Protein AF-A0A7C4KTM2-F1 (afdb_monomer_lite)

Sequence (90 aa):
MDILTLKAIYGVISGIILYILTIVLRMYSSEFYIDYILITIYLILYVGYLPLMKLLGISHKKHLTKGISIYYSISFITWVIMYDLTSSLP

Foldseek 3Di:
DDPLVVLLVLLLVLLVVLLVLLVVDVVPDDPPVSVVVSVVSLVVSVVVVVVVCVVVVNDCDPCPVVSSVSSSVSSVVNNVVSNVVVVPDD

pLDDT: mean 78.96, std 10.61, range [47.62, 90.81]

Secondary structure (DSSP, 8-state):
--HHHHHHHHHHHHHHHHHHHHHHHHHHS-HHHHHHHHHHHHHHHHHHHHHHHHHTT--TTTTHHHHHHHHHHHHHHHHHHHHHHHHT--

Structure (mmCIF, N/CA/C/O backbone):
data_AF-A0A7C4KTM2-F1
#
_entry.id   AF-A0A7C4KTM2-F1
#
loop_
_atom_site.group_PDB
_atom_site.id
_atom_site.type_symbol
_atom_site.label_atom_id
_atom_site.label_alt_id
_atom_site.label_comp_id
_atom_site.label_asym_id
_atom_site.label_entity_id
_atom_site.label_seq_id
_atom_site.pdbx_PDB_ins_code
_atom_site.Cartn_x
_atom_site.Cartn_y
_atom_site.Cartn_z
_atom_site.occupancy
_atom_site.B_iso_or_equiv
_atom_site.auth_seq_id
_atom_site.auth_comp_id
_atom_site.auth_asym_id
_atom_site.auth_atom_id
_atom_site.pdbx_PDB_model_num
ATOM 1 N N . MET A 1 1 ? -2.142 9.041 20.460 1.00 64.75 1 MET A N 1
ATOM 2 C CA . MET A 1 1 ? -2.169 9.096 18.983 1.00 64.75 1 MET A CA 1
ATOM 3 C C . MET A 1 1 ? -3.469 8.470 18.516 1.00 64.75 1 MET A C 1
ATOM 5 O O . MET A 1 1 ? -3.821 7.424 19.047 1.00 64.75 1 MET A O 1
ATOM 9 N N . ASP A 1 2 ? -4.207 9.123 17.619 1.00 79.81 2 ASP A N 1
ATOM 10 C CA . ASP A 1 2 ? -5.498 8.607 17.151 1.00 79.81 2 ASP A CA 1
ATOM 11 C C . ASP A 1 2 ? -5.305 7.326 16.313 1.00 79.81 2 ASP A C 1
ATOM 13 O O . ASP A 1 2 ? -4.297 7.162 15.618 1.00 79.81 2 ASP A O 1
ATOM 17 N N . ILE A 1 3 ? -6.272 6.408 16.372 1.00 76.50 3 ILE A N 1
ATOM 18 C CA . ILE A 1 3 ? -6.277 5.140 15.624 1.00 76.50 3 ILE A CA 1
ATOM 19 C C . ILE A 1 3 ? -6.217 5.417 14.117 1.00 76.50 3 ILE A C 1
ATOM 21 O O . ILE A 1 3 ? -5.616 4.645 13.368 1.00 76.50 3 ILE A O 1
ATOM 25 N N . LEU A 1 4 ? -6.827 6.517 13.670 1.00 78.69 4 LEU A N 1
ATOM 26 C CA . LEU A 1 4 ? -6.774 6.984 12.284 1.00 78.69 4 LEU A CA 1
ATOM 27 C C . LEU A 1 4 ? -5.357 7.412 11.882 1.00 78.69 4 LEU A C 1
ATOM 29 O O . LEU A 1 4 ? -4.871 6.989 10.836 1.00 78.69 4 LEU A O 1
ATOM 33 N N . THR A 1 5 ? -4.669 8.177 12.733 1.00 81.75 5 THR A N 1
ATOM 34 C CA . THR A 1 5 ? -3.275 8.591 12.507 1.00 81.75 5 THR A CA 1
ATOM 35 C C . THR A 1 5 ? -2.340 7.388 12.462 1.00 81.75 5 THR A C 1
ATOM 37 O O . THR A 1 5 ? -1.491 7.298 11.582 1.00 81.75 5 THR A O 1
ATOM 40 N N . LEU A 1 6 ? -2.524 6.421 13.362 1.00 82.38 6 LEU A N 1
ATOM 41 C CA . LEU A 1 6 ? -1.722 5.201 13.374 1.00 82.38 6 LEU A CA 1
ATOM 42 C C . LEU A 1 6 ? -1.925 4.388 12.082 1.00 82.38 6 LEU A C 1
ATOM 44 O O . LEU A 1 6 ? -0.952 3.984 11.452 1.00 82.38 6 LEU A O 1
ATOM 48 N N . LYS A 1 7 ? -3.177 4.211 11.640 1.00 80.56 7 LYS A N 1
ATOM 49 C CA . LYS A 1 7 ? -3.518 3.576 10.352 1.00 80.56 7 LYS A CA 1
ATOM 50 C C . LYS A 1 7 ? -2.862 4.274 9.166 1.00 80.56 7 LYS A C 1
ATOM 52 O O . LYS A 1 7 ? -2.341 3.597 8.285 1.00 80.56 7 LYS A O 1
ATOM 57 N N . ALA A 1 8 ? -2.876 5.605 9.162 1.00 83.81 8 ALA A N 1
ATOM 58 C CA . ALA A 1 8 ? -2.236 6.408 8.131 1.00 83.81 8 ALA A CA 1
ATOM 59 C C . ALA A 1 8 ? -0.721 6.186 8.092 1.00 83.81 8 ALA A C 1
ATOM 61 O O . ALA A 1 8 ? -0.182 5.915 7.024 1.00 83.81 8 ALA A O 1
ATOM 62 N N . ILE A 1 9 ? -0.053 6.205 9.248 1.00 87.38 9 ILE A N 1
ATOM 63 C CA . ILE A 1 9 ? 1.391 5.942 9.351 1.00 87.38 9 ILE A CA 1
ATOM 64 C C . ILE A 1 9 ? 1.731 4.554 8.796 1.00 87.38 9 ILE A C 1
ATOM 66 O O . ILE A 1 9 ? 2.633 4.425 7.971 1.00 87.38 9 ILE A O 1
ATOM 70 N N . TYR A 1 10 ? 0.983 3.519 9.185 1.00 85.88 10 TYR A N 1
ATOM 71 C CA . TYR A 1 10 ? 1.191 2.175 8.640 1.00 85.88 10 TYR A CA 1
ATOM 72 C C . TYR A 1 10 ? 0.917 2.097 7.136 1.00 85.88 10 TYR A C 1
ATOM 74 O O . TYR A 1 10 ? 1.637 1.389 6.434 1.00 85.88 10 TYR A O 1
ATOM 82 N N . GLY A 1 11 ? -0.080 2.831 6.637 1.00 87.00 11 GLY A N 1
ATOM 83 C CA . GLY A 1 11 ? -0.335 2.973 5.206 1.00 87.00 11 GLY A CA 1
ATOM 84 C C . GLY A 1 11 ? 0.877 3.555 4.476 1.00 87.00 11 GLY A C 1
ATOM 85 O O . GLY A 1 11 ? 1.350 2.950 3.521 1.00 87.00 11 GLY A O 1
ATOM 86 N N . VAL A 1 12 ? 1.447 4.659 4.973 1.00 90.00 12 VAL A N 1
ATOM 87 C CA . VAL A 1 12 ? 2.654 5.284 4.398 1.00 90.00 12 VAL A CA 1
ATOM 88 C C . VAL A 1 12 ? 3.824 4.299 4.365 1.00 90.00 12 VAL A C 1
ATOM 90 O O . VAL A 1 12 ? 4.434 4.107 3.316 1.00 90.00 12 VAL A O 1
ATOM 93 N N . ILE A 1 13 ? 4.103 3.621 5.483 1.00 90.31 13 ILE A N 1
ATOM 94 C CA . ILE A 1 13 ? 5.188 2.627 5.566 1.00 90.31 13 ILE A CA 1
ATOM 95 C C . ILE A 1 13 ? 4.979 1.510 4.535 1.00 90.31 13 ILE A C 1
ATOM 97 O O . ILE A 1 13 ? 5.913 1.122 3.836 1.00 90.31 13 ILE A O 1
ATOM 101 N N . SER A 1 14 ? 3.746 1.021 4.402 1.00 89.81 14 SER A N 1
ATOM 102 C CA . SER A 1 14 ? 3.404 -0.049 3.458 1.00 89.81 14 SER A CA 1
ATOM 103 C C . SER A 1 14 ? 3.572 0.402 2.004 1.00 89.81 14 SER A C 1
ATOM 105 O O . SER A 1 14 ? 4.107 -0.350 1.191 1.00 89.81 14 SER A O 1
ATOM 107 N N . GLY A 1 15 ? 3.201 1.647 1.690 1.00 87.75 15 GLY A N 1
ATOM 108 C CA . GLY A 1 15 ? 3.420 2.249 0.374 1.0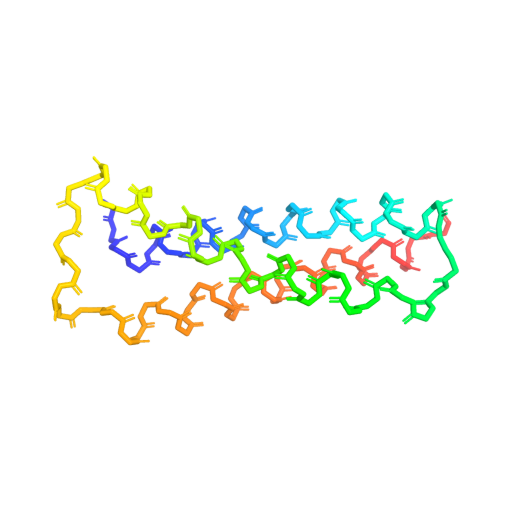0 87.75 15 GLY A CA 1
ATOM 109 C C . GLY A 1 15 ? 4.902 2.391 0.016 1.00 87.75 15 GLY A C 1
ATOM 110 O O . GLY A 1 15 ? 5.289 2.078 -1.107 1.00 87.75 15 GLY A O 1
ATOM 111 N N . ILE A 1 16 ? 5.748 2.776 0.978 1.00 90.56 16 ILE A N 1
ATOM 112 C CA . ILE A 1 16 ? 7.210 2.837 0.790 1.00 90.56 16 ILE A CA 1
ATOM 113 C C . ILE A 1 16 ? 7.785 1.437 0.527 1.00 90.56 16 ILE A C 1
ATOM 115 O O . ILE A 1 16 ? 8.590 1.263 -0.387 1.00 90.56 16 ILE A O 1
ATOM 119 N N . ILE A 1 17 ? 7.352 0.426 1.289 1.00 90.69 17 ILE A N 1
ATOM 120 C CA . ILE A 1 17 ? 7.778 -0.969 1.089 1.00 90.69 17 ILE A CA 1
ATOM 121 C C . ILE A 1 17 ? 7.398 -1.457 -0.316 1.00 90.69 17 ILE A C 1
ATOM 123 O O . ILE A 1 17 ? 8.225 -2.060 -0.999 1.00 90.69 17 ILE A O 1
ATOM 127 N N . LEU A 1 18 ? 6.174 -1.169 -0.767 1.00 90.31 18 LEU A N 1
ATOM 128 C CA . LEU A 1 18 ? 5.705 -1.530 -2.109 1.00 90.31 18 LEU A CA 1
ATOM 129 C C . LEU A 1 18 ? 6.493 -0.845 -3.214 1.00 90.31 18 LEU A C 1
ATOM 131 O O . LEU A 1 18 ? 6.816 -1.484 -4.212 1.00 90.31 18 LEU A O 1
ATOM 135 N N . TYR A 1 19 ? 6.840 0.424 -3.031 1.00 88.56 19 TYR A N 1
ATOM 136 C CA . TYR A 1 19 ? 7.706 1.140 -3.957 1.00 88.56 19 TYR A CA 1
ATOM 137 C C . TYR A 1 19 ? 9.085 0.468 -4.081 1.00 88.56 19 TYR A C 1
ATOM 139 O O . TYR A 1 19 ? 9.507 0.146 -5.192 1.00 88.56 19 TYR A O 1
ATOM 147 N N . ILE A 1 20 ? 9.745 0.157 -2.959 1.00 89.31 20 ILE A N 1
ATOM 148 C CA . ILE A 1 20 ? 11.045 -0.539 -2.967 1.00 89.31 20 ILE A CA 1
ATOM 149 C C . ILE A 1 20 ? 10.920 -1.900 -3.664 1.00 89.31 20 ILE A C 1
ATOM 151 O O . ILE A 1 20 ? 11.732 -2.235 -4.525 1.00 89.31 20 ILE A O 1
ATOM 155 N N . LEU A 1 21 ? 9.875 -2.669 -3.345 1.00 89.44 21 LEU A N 1
ATOM 156 C CA . LEU A 1 21 ? 9.592 -3.947 -4.002 1.00 89.44 21 LEU A CA 1
ATOM 157 C C . LEU A 1 21 ? 9.337 -3.794 -5.501 1.00 89.44 21 LEU A C 1
ATOM 159 O O . LEU A 1 21 ? 9.749 -4.657 -6.266 1.00 89.44 21 LEU A O 1
ATOM 163 N N . THR A 1 22 ? 8.690 -2.709 -5.925 1.00 87.44 22 THR A N 1
ATOM 164 C CA . THR A 1 22 ? 8.441 -2.419 -7.344 1.00 87.44 22 THR A CA 1
ATOM 165 C C . THR A 1 22 ? 9.754 -2.252 -8.092 1.00 87.44 22 THR A C 1
ATOM 167 O O . THR A 1 22 ? 9.925 -2.868 -9.141 1.00 87.44 22 THR A O 1
ATOM 170 N N . ILE A 1 23 ? 10.698 -1.487 -7.536 1.00 86.88 23 ILE A N 1
ATOM 171 C CA . ILE A 1 23 ? 12.037 -1.326 -8.121 1.00 86.88 23 ILE A CA 1
ATOM 172 C C . ILE A 1 23 ? 12.742 -2.673 -8.195 1.00 86.88 23 ILE A C 1
ATOM 174 O O . ILE A 1 23 ? 13.180 -3.079 -9.269 1.00 86.88 23 ILE A O 1
ATOM 178 N N . VAL A 1 24 ? 12.813 -3.387 -7.069 1.00 87.25 24 VAL A N 1
ATOM 179 C CA . VAL A 1 24 ? 13.513 -4.672 -6.990 1.00 87.25 24 VAL A CA 1
ATOM 180 C C . VAL A 1 24 ? 12.927 -5.656 -8.001 1.00 87.25 24 VAL A C 1
ATOM 182 O O . VAL A 1 24 ? 13.662 -6.202 -8.813 1.00 87.25 24 VAL A O 1
ATOM 185 N N . LEU A 1 25 ? 11.610 -5.853 -8.025 1.00 85.56 25 LEU A N 1
ATOM 186 C CA . LEU A 1 25 ? 10.977 -6.818 -8.926 1.00 85.56 25 LEU A CA 1
ATOM 187 C C . LEU A 1 25 ? 11.161 -6.452 -10.404 1.00 85.56 25 LEU A C 1
ATOM 189 O O . LEU A 1 25 ? 11.426 -7.349 -11.205 1.00 85.56 25 LEU A O 1
ATOM 193 N N . ARG A 1 26 ? 11.093 -5.160 -10.756 1.00 82.25 26 ARG A N 1
ATOM 194 C CA . ARG A 1 26 ? 11.346 -4.680 -12.126 1.00 82.25 26 ARG A CA 1
ATOM 195 C C . ARG A 1 26 ? 12.797 -4.865 -12.574 1.00 82.25 26 ARG A C 1
ATOM 197 O O . ARG A 1 26 ? 13.025 -5.022 -13.766 1.00 82.25 26 ARG A O 1
ATOM 204 N N . MET A 1 27 ? 13.765 -4.915 -11.655 1.00 82.50 27 MET A N 1
ATOM 205 C CA . MET A 1 27 ? 15.160 -5.223 -12.003 1.00 82.50 27 MET A CA 1
ATOM 206 C C . MET A 1 27 ? 15.385 -6.693 -12.389 1.00 82.50 27 MET A C 1
ATOM 208 O O . MET A 1 27 ? 16.323 -6.982 -13.127 1.00 82.50 27 MET A O 1
ATOM 212 N N . TYR A 1 28 ? 14.569 -7.625 -11.881 1.00 78.88 28 TYR A N 1
ATOM 213 C CA . TYR A 1 28 ? 14.846 -9.066 -11.978 1.00 78.88 28 TYR A CA 1
ATOM 214 C C . TYR A 1 28 ? 13.890 -9.854 -12.879 1.00 78.88 28 TYR A C 1
ATOM 216 O O . TYR A 1 28 ? 14.161 -11.025 -13.144 1.00 78.88 28 TYR A O 1
ATOM 224 N N . SER A 1 29 ? 12.767 -9.281 -13.322 1.00 70.56 29 SER A N 1
ATOM 225 C CA . SER A 1 29 ? 11.710 -10.065 -13.972 1.00 70.56 29 SER A CA 1
ATOM 226 C C . SER A 1 29 ? 11.068 -9.374 -15.175 1.00 70.56 29 SER A C 1
ATOM 228 O O . SER A 1 29 ? 11.085 -8.155 -15.311 1.00 70.56 29 SER A O 1
ATOM 230 N N . SER A 1 30 ? 10.483 -10.182 -16.060 1.00 65.06 30 SER A N 1
ATOM 231 C CA . SER A 1 30 ? 9.685 -9.728 -17.202 1.00 65.06 30 SER A CA 1
ATOM 232 C C . SER A 1 30 ? 8.389 -9.057 -16.733 1.00 65.06 30 SER A C 1
ATOM 234 O O . SER A 1 30 ? 7.673 -9.624 -15.901 1.00 65.06 30 SER A O 1
ATOM 236 N N . GLU A 1 31 ? 8.070 -7.895 -17.310 1.00 66.31 31 GLU A N 1
ATOM 237 C CA . GLU A 1 31 ? 7.039 -6.946 -16.849 1.00 66.31 31 GLU A CA 1
ATOM 238 C C . GLU A 1 31 ? 5.668 -7.566 -16.529 1.00 66.31 31 GLU A C 1
ATOM 240 O O . GLU A 1 31 ? 5.020 -7.164 -15.568 1.00 66.31 31 GLU A O 1
ATOM 245 N N . PHE A 1 32 ? 5.253 -8.603 -17.261 1.00 66.81 32 PHE A N 1
ATOM 246 C CA . PHE A 1 32 ? 3.890 -9.141 -17.186 1.00 66.81 32 PHE A CA 1
ATOM 247 C C . PHE 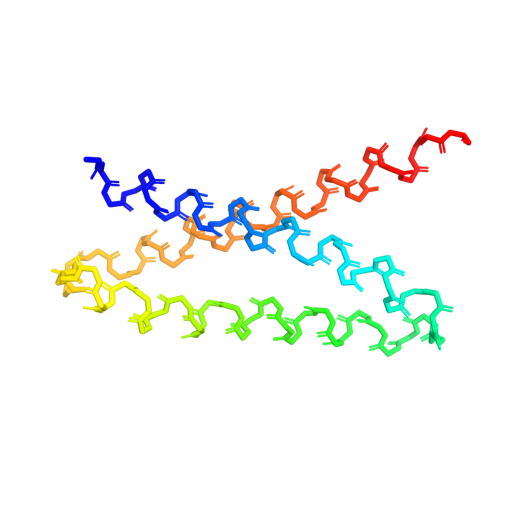A 1 32 ? 3.514 -9.794 -15.844 1.00 66.81 32 PHE A C 1
ATOM 249 O O . PHE A 1 32 ? 2.354 -9.752 -15.441 1.00 66.81 32 PHE A O 1
ATOM 256 N N . TYR A 1 33 ? 4.465 -10.417 -15.141 1.00 77.38 33 TYR A N 1
ATOM 257 C CA . TYR A 1 33 ? 4.181 -11.108 -13.871 1.00 77.38 33 TYR A CA 1
ATOM 258 C C . TYR A 1 33 ? 4.365 -10.207 -12.647 1.00 77.38 33 TYR A C 1
ATOM 260 O O . TYR A 1 33 ? 3.865 -10.520 -11.564 1.00 77.38 33 TYR A O 1
ATOM 268 N N . ILE A 1 34 ? 5.070 -9.088 -12.809 1.00 81.94 34 ILE A N 1
ATOM 269 C CA . ILE A 1 34 ? 5.448 -8.204 -11.706 1.00 81.94 34 ILE A CA 1
ATOM 270 C C . ILE A 1 34 ? 4.215 -7.527 -11.103 1.00 81.94 34 ILE A C 1
ATOM 272 O O . ILE A 1 34 ? 4.087 -7.481 -9.879 1.00 81.94 34 ILE A O 1
ATOM 276 N N . ASP A 1 35 ? 3.275 -7.081 -11.936 1.00 82.12 35 ASP A N 1
ATOM 277 C CA . ASP A 1 35 ? 2.082 -6.371 -11.466 1.00 82.12 35 ASP A CA 1
ATOM 278 C C . ASP A 1 35 ? 1.185 -7.265 -10.594 1.00 82.12 35 ASP A C 1
ATOM 280 O O . ASP A 1 35 ? 0.727 -6.847 -9.527 1.00 82.12 35 ASP A O 1
ATOM 284 N N . TYR A 1 36 ? 1.006 -8.534 -10.976 1.00 84.12 36 TYR A N 1
ATOM 285 C CA . TYR A 1 36 ? 0.249 -9.505 -10.178 1.00 84.12 36 TYR A CA 1
ATOM 286 C C . TYR A 1 36 ? 0.915 -9.791 -8.828 1.00 84.12 36 TYR A C 1
ATOM 288 O O . TYR A 1 36 ? 0.231 -9.898 -7.804 1.00 84.12 36 TYR A O 1
ATOM 296 N N . ILE A 1 37 ? 2.248 -9.889 -8.806 1.00 86.25 37 ILE A N 1
ATOM 297 C CA . ILE A 1 37 ? 3.016 -10.096 -7.573 1.00 86.25 37 ILE A CA 1
ATOM 298 C C . ILE A 1 37 ? 2.875 -8.876 -6.655 1.00 86.25 37 ILE A C 1
ATOM 300 O O . ILE A 1 37 ? 2.575 -9.036 -5.471 1.00 86.25 37 ILE A O 1
ATOM 304 N N . LEU A 1 38 ? 3.019 -7.662 -7.189 1.00 87.12 38 LEU A N 1
ATOM 305 C CA . LEU A 1 38 ? 2.909 -6.418 -6.423 1.00 87.12 38 LEU A CA 1
ATOM 306 C C . LEU A 1 38 ? 1.514 -6.227 -5.821 1.00 87.12 38 LEU A C 1
ATOM 308 O O . LEU A 1 38 ? 1.399 -5.922 -4.632 1.00 87.12 38 LEU A O 1
ATOM 312 N N . ILE A 1 39 ? 0.458 -6.480 -6.597 1.00 86.56 39 ILE A N 1
ATOM 313 C CA . ILE A 1 39 ? -0.929 -6.427 -6.110 1.00 86.56 39 ILE A CA 1
ATOM 314 C C . ILE A 1 39 ? -1.158 -7.462 -5.004 1.00 86.56 39 ILE A C 1
ATOM 316 O O . ILE A 1 39 ? -1.783 -7.160 -3.985 1.00 86.56 39 ILE A O 1
ATOM 320 N N . THR A 1 40 ? -0.620 -8.671 -5.164 1.00 88.81 40 THR A N 1
ATOM 321 C CA . THR A 1 40 ? -0.736 -9.725 -4.147 1.00 88.81 40 THR A CA 1
ATOM 322 C C . THR A 1 40 ? -0.048 -9.311 -2.846 1.00 88.81 40 THR A C 1
ATOM 324 O O . THR A 1 40 ? -0.638 -9.427 -1.770 1.00 88.81 40 THR A O 1
ATOM 327 N N . ILE A 1 41 ? 1.165 -8.756 -2.926 1.00 88.38 41 ILE A N 1
ATOM 328 C CA . ILE A 1 41 ? 1.895 -8.267 -1.750 1.00 88.38 41 ILE A CA 1
ATOM 329 C C . ILE A 1 41 ? 1.155 -7.098 -1.087 1.00 88.38 41 ILE A C 1
ATOM 331 O O . ILE A 1 41 ? 1.027 -7.080 0.137 1.00 88.38 41 ILE A O 1
ATOM 335 N N . TYR A 1 42 ? 0.607 -6.164 -1.868 1.00 87.31 42 TYR A N 1
ATOM 336 C CA . TYR A 1 42 ? -0.204 -5.053 -1.359 1.00 87.31 42 TYR A CA 1
ATOM 337 C C . TYR A 1 42 ? -1.392 -5.543 -0.521 1.00 87.31 42 TYR A C 1
ATOM 339 O O . TYR A 1 42 ? -1.650 -5.021 0.567 1.00 87.31 42 TYR A O 1
ATOM 347 N N . LEU A 1 43 ? -2.081 -6.592 -0.975 1.00 86.25 43 LEU A N 1
ATOM 348 C CA . LEU A 1 43 ? -3.183 -7.188 -0.222 1.00 86.25 43 LEU A CA 1
ATOM 349 C C . LEU A 1 43 ? -2.697 -7.911 1.045 1.00 86.25 43 LEU A C 1
ATOM 351 O O . LEU A 1 43 ? -3.323 -7.770 2.099 1.00 86.25 43 LEU A O 1
ATOM 355 N N . ILE A 1 44 ? -1.573 -8.632 0.974 1.00 86.88 44 ILE A N 1
ATOM 356 C CA . ILE A 1 44 ? -0.988 -9.364 2.112 1.00 86.88 44 ILE A CA 1
ATOM 357 C C . ILE A 1 44 ? -0.480 -8.417 3.206 1.00 86.88 44 ILE A C 1
ATOM 359 O O . ILE A 1 44 ? -0.639 -8.721 4.390 1.00 86.88 44 ILE A O 1
ATOM 363 N N . LEU A 1 45 ? 0.091 -7.264 2.849 1.00 85.31 45 LEU A N 1
ATOM 364 C CA . LEU A 1 45 ? 0.604 -6.284 3.816 1.00 85.31 45 LEU A CA 1
ATOM 365 C C . LEU A 1 45 ? -0.477 -5.840 4.814 1.00 85.31 45 LEU A C 1
ATOM 367 O O . LEU A 1 45 ? -0.205 -5.719 6.011 1.00 85.31 45 LEU A O 1
ATOM 371 N N . TYR A 1 46 ? -1.726 -5.717 4.362 1.00 79.62 46 TYR A N 1
ATOM 372 C CA . TYR A 1 46 ? -2.854 -5.439 5.249 1.00 79.62 46 TYR A CA 1
ATOM 373 C C . TYR A 1 46 ? -3.143 -6.583 6.232 1.00 79.62 46 TYR A C 1
ATOM 375 O O . TYR A 1 46 ? -3.414 -6.351 7.413 1.00 79.62 46 TYR A O 1
ATOM 383 N N . VAL A 1 47 ? -3.062 -7.832 5.766 1.00 81.88 47 VAL A N 1
ATOM 384 C CA . VAL A 1 47 ? -3.235 -9.014 6.624 1.00 81.88 47 VAL A CA 1
ATOM 385 C C . VAL A 1 47 ? -2.126 -9.073 7.675 1.00 81.88 47 VAL A C 1
ATOM 387 O O . VAL A 1 47 ? -2.411 -9.363 8.835 1.00 81.88 47 VAL A O 1
ATOM 390 N N . GLY A 1 48 ? -0.890 -8.722 7.308 1.00 77.38 48 GLY A N 1
ATOM 391 C CA . GLY A 1 48 ? 0.237 -8.591 8.238 1.00 77.38 48 GLY A CA 1
ATOM 392 C C . GLY A 1 48 ? 0.090 -7.434 9.235 1.00 77.38 48 GLY A C 1
ATOM 393 O O . GLY A 1 48 ? 0.578 -7.510 10.362 1.00 77.38 48 GLY A O 1
ATOM 394 N N . TYR A 1 49 ? -0.647 -6.386 8.874 1.00 76.19 49 TYR A N 1
ATOM 395 C CA . TYR A 1 49 ? -0.938 -5.248 9.747 1.00 76.19 49 TYR A CA 1
ATOM 396 C C . TYR A 1 49 ? -1.938 -5.582 10.880 1.00 76.19 49 TYR A C 1
ATOM 398 O O . TYR A 1 49 ? -1.850 -5.022 11.977 1.00 76.19 49 TYR A O 1
ATOM 406 N N . LEU A 1 50 ? -2.860 -6.529 10.669 1.00 77.81 50 LEU A N 1
ATOM 407 C CA . LEU A 1 50 ? -3.839 -6.961 11.681 1.00 77.81 50 LEU 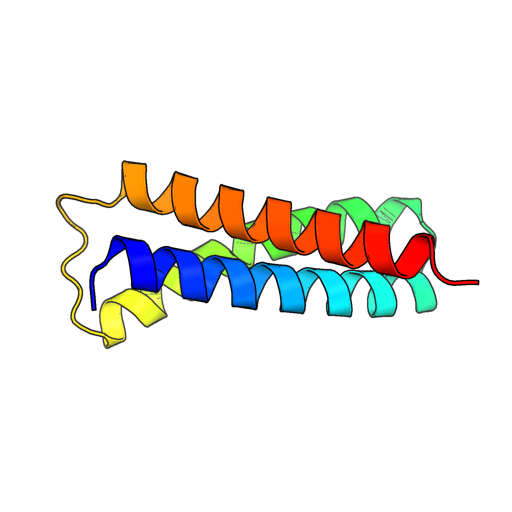A CA 1
ATOM 408 C C . LEU A 1 50 ? -3.212 -7.495 12.991 1.00 77.81 50 LEU A C 1
ATOM 410 O O . LEU A 1 50 ? -3.615 -7.038 14.067 1.00 77.81 50 LEU A O 1
ATOM 414 N N . PRO A 1 51 ? -2.242 -8.434 12.975 1.00 76.75 51 PRO A N 1
ATOM 415 C CA . PRO A 1 51 ? -1.591 -8.896 14.199 1.00 76.75 51 PRO A CA 1
ATOM 416 C C . PRO A 1 51 ? -0.777 -7.790 14.885 1.00 76.75 51 PRO A C 1
ATOM 418 O O . PRO A 1 5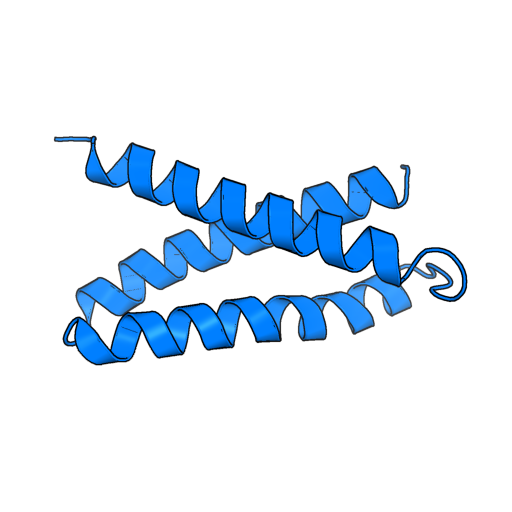1 ? -0.771 -7.729 16.113 1.00 76.75 51 PRO A O 1
ATOM 421 N N . LEU A 1 52 ? -0.176 -6.867 14.127 1.00 75.00 52 LEU A N 1
ATOM 422 C CA . LEU A 1 52 ? 0.516 -5.684 14.660 1.00 75.00 52 LEU A CA 1
ATOM 423 C C . LEU A 1 52 ? -0.427 -4.778 15.464 1.00 75.00 52 LEU A C 1
ATOM 425 O O . LEU A 1 52 ? -0.110 -4.373 16.582 1.00 75.00 52 LEU A O 1
ATOM 429 N N . MET A 1 53 ? -1.629 -4.527 14.948 1.00 73.25 53 MET A N 1
ATOM 430 C CA . MET A 1 53 ? -2.658 -3.778 15.677 1.00 73.25 53 MET A CA 1
ATOM 431 C C . MET A 1 53 ? -3.140 -4.486 16.943 1.00 73.25 53 MET A C 1
ATOM 433 O O . MET A 1 53 ? -3.455 -3.836 17.943 1.00 73.25 53 MET A O 1
ATOM 437 N N . LYS A 1 54 ? -3.199 -5.821 16.903 1.00 74.56 54 LYS A N 1
ATOM 438 C CA . LYS A 1 54 ? -3.575 -6.644 18.054 1.00 74.56 54 LYS A CA 1
ATOM 439 C C . LYS A 1 54 ? -2.508 -6.594 19.153 1.00 74.56 54 LYS A C 1
ATOM 441 O O . LYS A 1 54 ? -2.873 -6.487 20.321 1.00 74.56 54 LYS A O 1
ATOM 446 N N . LEU A 1 55 ? -1.222 -6.609 18.790 1.00 76.31 55 LEU A N 1
ATOM 447 C CA . LEU A 1 55 ? -0.097 -6.443 19.725 1.00 76.31 55 LEU A CA 1
ATOM 448 C C . LEU A 1 55 ? -0.092 -5.065 20.398 1.00 76.31 55 LEU A C 1
ATOM 450 O O . LEU A 1 55 ? 0.247 -4.956 21.571 1.00 76.31 55 LEU A O 1
ATOM 454 N N . LEU A 1 56 ? -0.535 -4.028 19.689 1.00 72.38 56 LEU A N 1
ATOM 455 C CA . LEU A 1 56 ? -0.658 -2.666 20.220 1.00 72.38 56 LEU A CA 1
ATOM 456 C C . LEU A 1 56 ? -1.894 -2.458 21.120 1.00 72.38 56 LEU A C 1
ATOM 458 O O . LEU A 1 56 ? -2.154 -1.336 21.552 1.00 72.38 56 LEU A O 1
ATOM 462 N N . GLY A 1 57 ? -2.673 -3.509 21.409 1.00 67.38 57 GLY A N 1
ATOM 463 C CA . GLY A 1 57 ? -3.824 -3.448 22.320 1.00 67.38 57 GLY A CA 1
ATOM 464 C C . GLY A 1 57 ? -5.058 -2.734 21.752 1.00 67.38 57 GLY A C 1
ATOM 465 O O . GLY A 1 57 ? -5.968 -2.374 22.500 1.00 67.38 57 GLY A O 1
ATOM 466 N N . ILE A 1 58 ? -5.127 -2.520 20.434 1.00 68.38 58 ILE A N 1
ATOM 467 C CA . ILE A 1 58 ? -6.187 -1.722 19.805 1.00 68.38 58 ILE A CA 1
ATOM 468 C C . ILE A 1 58 ? -7.401 -2.612 19.510 1.00 68.38 58 ILE A C 1
ATOM 470 O O . ILE A 1 58 ? -7.438 -3.357 18.529 1.00 68.38 58 ILE A O 1
ATOM 474 N N . SER A 1 59 ? -8.430 -2.518 20.358 1.00 60.09 59 SER A N 1
ATOM 475 C CA . SER A 1 59 ? -9.667 -3.297 20.217 1.00 60.09 59 SER A CA 1
ATOM 476 C C . SER A 1 59 ? -10.414 -2.952 18.919 1.00 60.09 59 SER A C 1
ATOM 478 O O . SER A 1 59 ? -10.962 -1.866 18.729 1.00 60.09 59 SER A O 1
ATOM 480 N N . HIS A 1 60 ? -10.427 -3.914 18.000 1.00 58.50 60 HIS A N 1
ATOM 481 C CA . HIS A 1 60 ? -10.815 -3.774 16.594 1.00 58.50 60 HIS A CA 1
ATOM 482 C C . HIS A 1 60 ? -12.324 -3.657 16.308 1.00 58.50 60 HIS A C 1
ATOM 484 O O . HIS A 1 60 ? -12.715 -3.410 15.167 1.00 58.50 60 HIS A O 1
ATOM 490 N N . LYS A 1 61 ? -13.198 -3.805 17.311 1.00 59.06 61 LYS A N 1
ATOM 491 C CA . LYS A 1 61 ? -14.624 -4.109 17.075 1.00 59.06 61 LYS A CA 1
ATOM 492 C C . LYS A 1 61 ? -15.480 -2.972 16.494 1.00 59.06 61 LYS A C 1
ATOM 494 O O . LYS A 1 61 ? -16.511 -3.274 15.907 1.00 59.06 61 LYS A O 1
ATOM 499 N N . LYS A 1 62 ? -15.092 -1.693 16.615 1.00 54.31 62 LYS A N 1
ATOM 500 C CA . LYS A 1 62 ? -15.947 -0.554 16.189 1.00 54.31 62 LYS A CA 1
ATOM 501 C C . LYS A 1 62 ? -15.419 0.264 14.997 1.00 54.31 62 LYS A C 1
ATOM 503 O O . LYS A 1 62 ? -16.172 1.031 14.411 1.00 54.31 62 LYS A O 1
ATOM 508 N N . HIS A 1 63 ? -14.155 0.081 14.601 1.00 55.00 63 HIS A N 1
ATOM 509 C CA . HIS A 1 63 ? -13.478 0.904 13.578 1.00 55.00 63 HIS A CA 1
ATOM 510 C C . HIS A 1 63 ? -12.802 0.089 12.460 1.00 55.00 63 HIS A C 1
ATOM 512 O O . HIS A 1 63 ? -11.890 0.594 11.793 1.00 55.00 63 HIS A O 1
ATOM 518 N N . LEU A 1 64 ? -13.209 -1.170 12.271 1.00 59.59 64 LEU A N 1
ATOM 519 C CA . LEU A 1 64 ? -12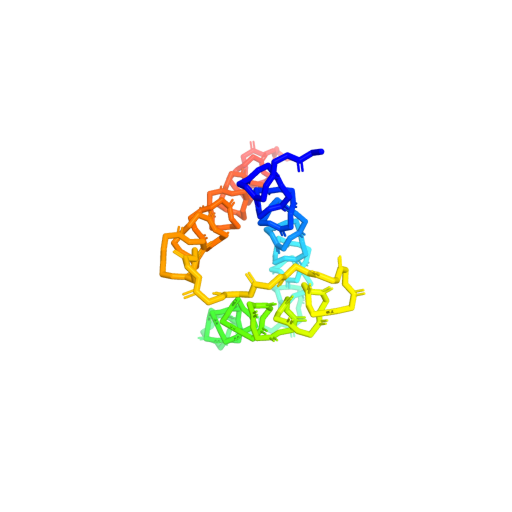.565 -2.095 11.337 1.00 59.59 64 LEU A CA 1
ATOM 520 C C . LEU A 1 64 ? -12.729 -1.636 9.877 1.00 59.59 64 LEU A C 1
ATOM 522 O O . LEU A 1 64 ? -11.741 -1.372 9.203 1.00 59.59 64 LEU A O 1
ATOM 526 N N . THR A 1 65 ? -13.966 -1.422 9.423 1.00 59.53 65 THR A N 1
ATOM 527 C CA . THR A 1 65 ? -14.303 -1.128 8.015 1.00 59.53 65 THR A CA 1
ATOM 528 C C . THR A 1 65 ? -13.778 0.218 7.520 1.00 59.53 65 THR A C 1
ATOM 530 O O . THR A 1 65 ? -13.091 0.267 6.503 1.00 59.53 65 THR A O 1
ATOM 533 N N . LYS A 1 66 ? -13.996 1.311 8.266 1.00 63.03 66 LYS A N 1
ATOM 534 C CA . LYS A 1 66 ? -13.405 2.623 7.921 1.00 63.03 66 LYS A CA 1
ATOM 535 C C . LYS A 1 66 ? -11.875 2.613 7.988 1.00 63.03 66 LYS A C 1
ATOM 537 O O . LYS A 1 66 ? -11.218 3.352 7.268 1.00 63.03 66 LYS A O 1
ATOM 542 N N . GLY A 1 67 ? -11.302 1.775 8.852 1.00 64.25 67 GLY A N 1
ATOM 543 C CA . GLY A 1 67 ? -9.857 1.679 9.012 1.00 64.25 67 GLY A CA 1
ATOM 544 C C . GLY A 1 67 ? -9.135 0.985 7.867 1.00 64.25 67 GLY A C 1
ATOM 545 O O . GLY A 1 67 ? -8.036 1.403 7.521 1.00 64.25 67 GLY A O 1
ATOM 546 N N . ILE A 1 68 ? -9.768 -0.046 7.305 1.00 72.62 68 ILE A N 1
ATOM 547 C CA . ILE A 1 68 ? -9.286 -0.787 6.134 1.00 72.62 68 ILE A CA 1
ATOM 548 C C . ILE A 1 68 ? -9.101 0.163 4.951 1.00 72.62 68 ILE A C 1
ATOM 550 O O . ILE A 1 68 ? -8.025 0.223 4.365 1.00 72.62 68 ILE A O 1
ATOM 554 N N . SER A 1 69 ? -10.142 0.946 4.644 1.00 76.56 69 SER A N 1
ATOM 555 C CA . SER A 1 69 ? -10.128 1.882 3.517 1.00 76.56 69 SER A CA 1
ATOM 556 C C . SER A 1 69 ? -9.008 2.913 3.649 1.00 76.56 69 SER A C 1
ATOM 558 O O . SER A 1 69 ? -8.278 3.122 2.692 1.00 76.56 69 SER A O 1
ATOM 560 N N . ILE A 1 70 ? -8.811 3.495 4.835 1.00 82.31 70 ILE A N 1
ATOM 561 C CA . ILE A 1 70 ? -7.777 4.518 5.050 1.00 82.31 70 ILE A CA 1
ATOM 562 C C . ILE A 1 70 ? -6.369 3.946 4.870 1.00 82.31 70 ILE A C 1
ATOM 564 O O . ILE A 1 70 ? -5.542 4.573 4.214 1.00 82.31 70 ILE A O 1
ATOM 568 N N . TYR A 1 71 ? -6.103 2.757 5.418 1.00 84.50 71 TYR A N 1
ATOM 569 C CA . TYR A 1 71 ? -4.810 2.091 5.253 1.00 84.50 71 TYR A CA 1
ATOM 570 C C . TYR A 1 71 ? -4.493 1.849 3.772 1.00 84.50 71 TYR A C 1
ATOM 572 O O . TYR A 1 71 ? -3.441 2.270 3.290 1.00 84.50 71 TYR A O 1
ATOM 580 N N . TYR A 1 72 ? -5.422 1.216 3.050 1.00 84.56 72 TYR A N 1
ATOM 581 C CA . TYR A 1 72 ? -5.228 0.870 1.646 1.00 84.56 72 TYR A CA 1
ATOM 582 C C . TYR A 1 72 ? -5.100 2.117 0.771 1.00 84.56 72 TYR A C 1
ATOM 584 O O . TYR A 1 72 ? -4.163 2.212 -0.015 1.00 84.56 72 TYR A O 1
ATOM 592 N N . SER A 1 73 ? -5.968 3.115 0.960 1.00 87.56 73 SER A N 1
ATOM 593 C CA . SER A 1 73 ? -5.898 4.368 0.207 1.00 87.56 73 SER A CA 1
ATOM 594 C C . SER A 1 73 ? -4.562 5.081 0.406 1.00 87.56 73 SER A C 1
ATOM 596 O O . SER A 1 73 ? -3.930 5.454 -0.575 1.00 87.56 73 SER A O 1
ATOM 598 N N . ILE A 1 74 ? -4.092 5.233 1.648 1.00 89.50 74 ILE A N 1
ATOM 599 C CA . ILE A 1 74 ? -2.826 5.931 1.918 1.00 89.50 74 ILE A CA 1
ATOM 600 C C . ILE A 1 74 ? -1.631 5.129 1.400 1.00 89.50 74 ILE A C 1
ATOM 602 O O . ILE A 1 74 ? -0.718 5.713 0.817 1.00 89.50 74 ILE A O 1
ATOM 606 N N . SER A 1 75 ? -1.647 3.804 1.562 1.00 90.25 75 SER A N 1
ATOM 607 C CA . SER A 1 75 ? -0.607 2.928 1.019 1.00 90.25 75 SER A CA 1
ATOM 608 C C . SER A 1 75 ? -0.533 3.008 -0.501 1.00 90.25 75 SER A C 1
ATOM 610 O O . SER A 1 75 ? 0.563 3.118 -1.043 1.00 90.25 75 SER A O 1
ATOM 612 N N . PHE A 1 76 ? -1.677 2.987 -1.185 1.00 87.69 76 PHE A N 1
ATOM 613 C CA . PHE A 1 76 ? -1.739 3.095 -2.638 1.00 87.69 76 PHE A CA 1
ATOM 614 C C . PHE A 1 76 ? -1.274 4.470 -3.125 1.00 87.69 76 PHE A C 1
ATOM 616 O O . PHE A 1 76 ? -0.405 4.546 -3.986 1.00 87.69 76 PHE A O 1
ATOM 623 N N . ILE A 1 77 ? -1.784 5.554 -2.530 1.00 90.50 77 ILE A N 1
ATOM 624 C CA . ILE A 1 77 ? -1.383 6.926 -2.875 1.00 90.50 77 ILE A CA 1
ATOM 625 C C . ILE A 1 77 ? 0.126 7.104 -2.687 1.00 90.50 77 ILE A C 1
ATOM 627 O O . ILE A 1 77 ? 0.800 7.622 -3.570 1.00 90.50 77 ILE A O 1
ATOM 631 N N . THR A 1 78 ? 0.667 6.638 -1.559 1.00 90.81 78 THR A N 1
ATOM 632 C CA . THR A 1 78 ? 2.103 6.742 -1.267 1.00 90.81 78 THR A CA 1
ATOM 633 C C . THR A 1 78 ? 2.925 5.937 -2.268 1.00 90.81 78 THR A C 1
ATOM 635 O O . THR A 1 78 ? 3.930 6.434 -2.765 1.00 90.81 78 THR A O 1
ATOM 638 N N . TRP A 1 79 ? 2.492 4.717 -2.593 1.00 90.31 79 TRP A N 1
ATOM 639 C CA . TRP A 1 79 ? 3.162 3.875 -3.580 1.00 90.31 79 TRP A CA 1
ATOM 640 C C . TRP A 1 79 ? 3.202 4.538 -4.966 1.00 90.31 79 TRP A C 1
ATOM 642 O O . TRP A 1 79 ? 4.279 4.649 -5.551 1.00 90.31 79 TRP A O 1
ATOM 652 N N . VAL A 1 80 ? 2.060 5.035 -5.452 1.00 87.19 80 VAL A N 1
ATOM 653 C CA . VAL A 1 80 ? 1.952 5.696 -6.762 1.00 87.19 80 VAL A CA 1
ATOM 654 C C . VAL A 1 80 ? 2.781 6.977 -6.812 1.00 87.19 80 VAL A C 1
ATOM 656 O O . VAL A 1 80 ? 3.545 7.151 -7.753 1.00 87.19 80 VAL A O 1
ATOM 659 N N . ILE A 1 81 ? 2.688 7.845 -5.796 1.00 89.44 81 ILE A N 1
ATOM 660 C CA . ILE A 1 81 ? 3.456 9.101 -5.751 1.00 89.44 81 ILE A CA 1
ATOM 661 C C . ILE A 1 81 ? 4.961 8.822 -5.771 1.00 89.44 81 ILE A C 1
ATOM 663 O O . ILE A 1 81 ? 5.694 9.479 -6.501 1.00 89.44 81 ILE A O 1
ATOM 667 N N . MET A 1 82 ? 5.430 7.850 -4.984 1.00 86.25 82 MET A N 1
ATOM 668 C CA . MET A 1 82 ? 6.855 7.509 -4.941 1.00 86.25 82 MET A CA 1
ATOM 669 C C . MET A 1 82 ? 7.351 6.970 -6.282 1.00 86.25 82 MET A C 1
ATOM 671 O O . MET A 1 82 ? 8.443 7.331 -6.718 1.00 86.25 82 MET A O 1
ATOM 675 N N . TYR A 1 83 ? 6.546 6.140 -6.947 1.00 80.94 83 TYR A N 1
ATOM 676 C CA . TYR A 1 83 ? 6.863 5.639 -8.280 1.00 80.94 83 TYR A CA 1
ATOM 677 C C . TYR A 1 83 ? 6.894 6.766 -9.324 1.00 80.94 83 TYR A C 1
ATOM 679 O O . TYR A 1 83 ? 7.849 6.871 -10.087 1.00 80.94 83 TYR A O 1
ATOM 687 N N . ASP A 1 84 ? 5.898 7.652 -9.324 1.00 82.56 84 ASP A N 1
ATOM 688 C CA . ASP A 1 84 ? 5.802 8.764 -10.277 1.00 82.56 84 ASP A CA 1
ATOM 689 C C . ASP A 1 84 ? 6.974 9.749 -10.121 1.00 82.56 84 ASP A C 1
ATOM 691 O O . ASP A 1 84 ? 7.676 10.051 -11.089 1.00 82.56 84 ASP A O 1
ATOM 695 N N . LEU A 1 85 ? 7.285 10.147 -8.880 1.00 80.38 85 LEU A N 1
ATOM 696 C CA . LEU A 1 85 ? 8.423 11.017 -8.549 1.00 80.38 85 LEU A CA 1
ATOM 697 C C . LEU A 1 85 ? 9.775 10.454 -8.996 1.00 80.38 85 LEU A C 1
ATOM 699 O O . LEU A 1 85 ? 10.692 11.216 -9.275 1.00 80.38 85 LEU A O 1
ATOM 703 N N . THR A 1 86 ? 9.924 9.131 -9.028 1.00 73.19 86 THR A N 1
ATOM 704 C CA 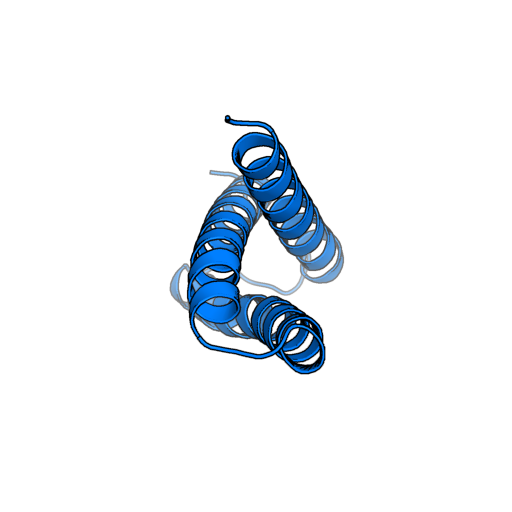. THR A 1 86 ? 11.192 8.485 -9.395 1.00 73.19 86 THR A CA 1
ATOM 705 C C . THR A 1 86 ? 11.277 8.116 -10.861 1.00 73.19 86 THR A C 1
ATOM 707 O O . THR A 1 86 ? 12.363 8.176 -11.424 1.00 73.19 86 THR A O 1
ATOM 710 N N . SER A 1 87 ? 10.150 7.834 -11.511 1.00 69.81 87 SER A N 1
ATOM 711 C CA . SER A 1 87 ? 10.090 7.677 -12.967 1.00 69.81 87 SER A CA 1
ATOM 712 C C . SER A 1 87 ? 10.272 8.995 -13.736 1.00 69.81 87 SER A C 1
ATOM 714 O O . SER A 1 87 ? 10.620 8.975 -14.912 1.00 69.81 87 SER A O 1
ATOM 716 N N . SER A 1 88 ? 10.051 10.134 -13.072 1.00 63.06 88 SER A N 1
ATOM 717 C CA . SER A 1 88 ? 10.214 11.486 -13.627 1.00 63.06 88 SER A CA 1
ATOM 718 C C . SER A 1 88 ? 11.586 12.117 -13.349 1.00 63.06 88 SER A C 1
ATOM 720 O O . SER A 1 88 ? 11.867 13.208 -13.851 1.00 63.06 88 SER A O 1
ATOM 722 N N . LEU A 1 89 ? 12.448 11.449 -12.574 1.00 54.94 89 LEU A N 1
ATOM 723 C CA . LEU A 1 89 ? 13.837 11.858 -12.374 1.00 54.94 89 LEU A CA 1
ATOM 724 C C . LEU A 1 89 ? 14.699 11.338 -13.547 1.00 54.94 89 LEU A C 1
ATOM 726 O O . LEU A 1 89 ? 14.555 10.170 -13.910 1.00 54.94 89 LEU A O 1
ATOM 730 N N . PRO A 1 90 ? 15.541 12.194 -14.161 1.00 47.62 90 PRO A N 1
ATOM 731 C CA . PRO A 1 90 ? 16.356 11.854 -15.331 1.00 47.62 90 PRO A CA 1
ATOM 732 C C . PRO A 1 90 ? 17.475 10.847 -15.040 1.00 47.62 90 PRO A C 1
ATOM 734 O O . PRO A 1 90 ? 17.973 10.813 -13.890 1.00 47.62 90 PRO A O 1
#

Radius of gyration: 14.48 Å; chains: 1; bounding box: 32×23×40 Å